Protein AF-A0A257N9K0-F1 (afdb_monomer)

Sequence (98 aa):
MDEASLIFDITQVIRQLRENQTIEYKDKKRNLKDYFNTANKGVEVALGVRGGKEIKATVSSARLKVLAQGKKRLVVALKYEGESDYRYLVATDRRSAL

Nearest PDB structures (foldseek):
  4dul-assembly1_A  TM=3.450E-01  e=1.428E+00  Arabidopsis thaliana
  5aiw-assembly1_A  TM=2.689E-01  e=2.482E+00  Enterococcus faecalis EnGen0234

Solvent-accessible surface area (backbone atoms only — not comparable to full-atom values): 5836 Å² total; per-residue (Å²): 106,69,72,70,30,71,80,38,100,86,53,72,47,73,46,79,52,63,54,76,45,47,30,50,58,93,94,34,81,41,34,46,50,62,39,41,70,70,78,49,60,52,47,80,42,81,42,80,43,92,89,83,44,72,43,58,29,36,41,31,74,49,81,34,35,34,56,96,72,76,41,74,30,48,37,36,38,39,26,49,73,94,52,90,64,67,48,34,40,35,36,56,85,75,81,77,86,126

Structure (mmCIF, N/CA/C/O backbone):
data_AF-A0A257N9K0-F1
#
_entry.id   AF-A0A257N9K0-F1
#
loop_
_atom_site.group_PDB
_atom_site.id
_atom_site.type_symbol
_atom_site.label_atom_id
_atom_site.label_alt_id
_atom_site.label_comp_id
_atom_site.label_asym_id
_atom_site.label_entity_id
_atom_site.label_seq_id
_atom_site.pdbx_PDB_ins_code
_atom_site.Cartn_x
_atom_site.Cartn_y
_atom_site.Cartn_z
_atom_site.occupancy
_atom_site.B_iso_or_equiv
_atom_site.auth_seq_id
_atom_site.auth_comp_id
_atom_site.auth_asym_id
_atom_site.auth_atom_id
_atom_site.pdbx_PDB_model_num
ATOM 1 N N . MET A 1 1 ? 2.325 -15.968 -8.063 1.00 76.50 1 MET A N 1
ATOM 2 C CA . MET A 1 1 ? 0.887 -15.629 -7.904 1.00 76.50 1 MET A CA 1
ATOM 3 C C . MET A 1 1 ? 0.102 -16.170 -9.079 1.00 76.50 1 MET A C 1
ATOM 5 O O . MET A 1 1 ? -0.861 -16.874 -8.832 1.00 76.50 1 MET A O 1
ATOM 9 N N . ASP A 1 2 ? 0.539 -15.894 -10.310 1.00 79.19 2 ASP A N 1
ATOM 10 C CA . ASP A 1 2 ? -0.144 -16.372 -11.518 1.00 79.19 2 ASP A CA 1
ATOM 11 C C . ASP A 1 2 ? -0.239 -17.903 -11.574 1.00 79.19 2 ASP A C 1
ATOM 13 O O . ASP A 1 2 ? -1.334 -18.419 -11.725 1.00 79.19 2 ASP A O 1
ATOM 17 N N . GLU A 1 3 ? 0.852 -18.628 -11.316 1.00 79.12 3 GLU A N 1
ATOM 18 C CA . GLU A 1 3 ? 0.840 -20.104 -11.291 1.00 79.12 3 GLU A CA 1
ATOM 19 C C . GLU A 1 3 ? -0.168 -20.683 -10.287 1.00 79.12 3 GLU A C 1
ATOM 21 O O . GLU A 1 3 ? -0.930 -21.582 -10.613 1.00 79.12 3 GLU A O 1
ATOM 26 N N . ALA A 1 4 ? -0.249 -20.113 -9.081 1.00 72.25 4 ALA A N 1
ATOM 27 C CA . ALA A 1 4 ? -1.213 -20.544 -8.066 1.00 72.25 4 ALA A CA 1
ATOM 28 C C . ALA A 1 4 ? -2.673 -20.253 -8.463 1.00 72.25 4 ALA A C 1
ATOM 30 O O . ALA A 1 4 ? -3.583 -20.922 -7.984 1.00 72.25 4 ALA A O 1
ATOM 31 N N . SER A 1 5 ? -2.899 -19.259 -9.328 1.00 72.06 5 SER A N 1
ATOM 32 C CA . SER A 1 5 ? -4.222 -18.947 -9.873 1.00 72.06 5 SER A CA 1
ATOM 33 C C . SER A 1 5 ? -4.669 -19.954 -10.932 1.00 72.06 5 SER A C 1
ATOM 35 O O . SER A 1 5 ? -5.865 -20.063 -11.158 1.00 72.06 5 SER A O 1
ATOM 37 N N . LEU A 1 6 ? -3.740 -20.672 -11.576 1.00 73.00 6 LEU A N 1
ATOM 38 C CA . LEU A 1 6 ? -4.044 -21.668 -12.613 1.00 73.00 6 LEU A CA 1
ATOM 39 C C . LEU A 1 6 ? -4.550 -22.997 -12.039 1.00 73.00 6 LEU A C 1
ATOM 41 O O . LEU A 1 6 ? -5.123 -23.793 -12.767 1.00 73.00 6 LEU A O 1
ATOM 45 N N . ILE A 1 7 ? -4.340 -23.245 -10.744 1.00 73.88 7 ILE A N 1
ATOM 46 C CA . ILE A 1 7 ? -4.773 -24.482 -10.072 1.00 73.88 7 ILE A CA 1
ATOM 47 C C . ILE A 1 7 ? -6.300 -24.499 -9.873 1.00 73.88 7 ILE A C 1
ATOM 49 O O . ILE A 1 7 ? -6.896 -25.556 -9.694 1.00 73.88 7 ILE A O 1
ATOM 53 N N . PHE A 1 8 ? -6.943 -23.331 -9.896 1.00 63.22 8 PHE A N 1
ATOM 54 C CA . PHE A 1 8 ? -8.357 -23.185 -9.579 1.00 63.22 8 PHE A CA 1
ATOM 55 C C . PHE A 1 8 ? -9.007 -22.143 -10.501 1.00 63.22 8 PHE A C 1
ATOM 57 O O . PHE A 1 8 ? -8.697 -20.954 -10.402 1.00 63.22 8 PHE A O 1
ATOM 64 N N . ASP A 1 9 ? -9.961 -22.568 -11.331 1.00 57.81 9 ASP A N 1
ATOM 65 C CA . ASP A 1 9 ? -10.551 -21.777 -12.429 1.00 57.81 9 ASP A CA 1
ATOM 66 C C . ASP A 1 9 ? -11.233 -20.448 -12.021 1.00 57.81 9 ASP A C 1
ATOM 68 O O . ASP A 1 9 ? -11.491 -19.599 -12.871 1.00 57.81 9 ASP A O 1
ATOM 72 N N . ILE A 1 10 ? -11.510 -20.217 -10.728 1.00 62.72 10 ILE A N 1
ATOM 73 C CA . ILE A 1 10 ? -12.238 -19.028 -10.222 1.00 62.72 10 ILE A CA 1
ATOM 74 C C . ILE A 1 10 ? -11.464 -18.301 -9.094 1.00 62.72 10 ILE A C 1
ATOM 76 O O . ILE A 1 10 ? -12.012 -17.495 -8.329 1.00 62.72 10 ILE A O 1
ATOM 80 N N . THR A 1 11 ? -10.160 -18.545 -8.946 1.00 72.56 11 THR A N 1
ATOM 81 C CA . THR A 1 11 ? -9.438 -18.119 -7.735 1.00 72.56 11 THR A CA 1
ATOM 82 C C . THR A 1 11 ? -8.747 -16.768 -7.868 1.00 72.56 11 THR A C 1
ATOM 84 O O . THR A 1 11 ? -7.858 -16.560 -8.687 1.00 72.56 11 THR A O 1
ATOM 87 N N . GLN A 1 12 ? -9.113 -15.841 -6.978 1.00 78.94 12 GLN A N 1
ATOM 88 C CA . GLN A 1 12 ? -8.299 -14.661 -6.711 1.00 78.94 12 GLN A CA 1
ATOM 89 C C . GLN A 1 12 ? -7.247 -15.019 -5.665 1.00 78.94 12 GLN A C 1
ATOM 91 O O . GLN A 1 12 ? -7.574 -15.394 -4.540 1.00 78.94 12 GLN A O 1
ATOM 96 N N . VAL A 1 13 ? -5.975 -14.878 -6.025 1.00 85.25 13 VAL A N 1
ATOM 97 C CA . VAL A 1 13 ? -4.874 -15.091 -5.090 1.00 85.25 13 VAL A CA 1
ATOM 98 C C . VAL A 1 13 ? -4.600 -13.771 -4.385 1.00 85.25 13 VAL A C 1
ATOM 100 O O . VAL A 1 13 ? -4.170 -12.806 -5.020 1.00 85.25 13 VAL A O 1
ATOM 103 N N . ILE A 1 14 ? -4.821 -13.741 -3.073 1.00 90.81 14 ILE A N 1
ATOM 104 C CA . ILE A 1 14 ? -4.445 -12.624 -2.202 1.00 90.81 14 ILE A CA 1
ATOM 105 C C . ILE A 1 14 ? -3.160 -13.008 -1.469 1.00 90.81 14 ILE A C 1
ATOM 107 O O . ILE A 1 14 ? -3.048 -14.105 -0.924 1.00 90.81 14 ILE A O 1
ATOM 111 N N . ARG A 1 15 ? -2.168 -12.118 -1.467 1.00 92.00 15 ARG A N 1
ATOM 112 C CA . ARG A 1 15 ? -0.926 -12.283 -0.699 1.00 92.00 15 ARG A CA 1
ATOM 113 C C . ARG A 1 15 ? -0.556 -10.998 0.013 1.00 92.00 15 ARG A C 1
ATOM 115 O O . ARG A 1 15 ? -0.906 -9.914 -0.437 1.00 92.00 15 ARG A O 1
ATOM 122 N N . GLN A 1 16 ? 0.203 -11.124 1.091 1.00 95.75 16 GLN A N 1
ATOM 123 C CA . GLN A 1 16 ? 0.818 -9.981 1.747 1.00 95.75 16 GLN A CA 1
ATOM 124 C C . GLN A 1 16 ? 2.159 -9.636 1.080 1.00 95.75 16 GLN A C 1
ATOM 126 O O . GLN A 1 16 ? 2.936 -10.529 0.734 1.00 95.75 16 GLN A O 1
ATOM 131 N N . LEU A 1 17 ? 2.427 -8.345 0.892 1.00 96.44 17 LEU A N 1
ATOM 132 C CA . LEU A 1 17 ? 3.713 -7.802 0.459 1.00 96.44 17 LEU A CA 1
ATOM 133 C C . LEU A 1 17 ? 4.473 -7.222 1.656 1.00 96.44 17 LEU A C 1
ATOM 135 O O . LEU A 1 17 ? 3.877 -6.743 2.622 1.00 96.44 17 LEU A O 1
ATOM 139 N N . ARG A 1 18 ? 5.805 -7.243 1.569 1.00 96.75 18 ARG A N 1
ATOM 140 C CA . ARG A 1 18 ? 6.676 -6.535 2.513 1.00 96.75 18 ARG A CA 1
ATOM 141 C C . ARG A 1 18 ? 6.686 -5.043 2.191 1.00 96.75 18 ARG A C 1
ATOM 143 O O . ARG A 1 18 ? 6.574 -4.658 1.030 1.00 96.75 18 ARG A O 1
ATOM 150 N N . GLU A 1 19 ? 6.884 -4.211 3.205 1.00 97.38 19 GLU A N 1
ATOM 151 C CA . GLU A 1 19 ? 6.913 -2.748 3.068 1.00 97.38 19 GLU A CA 1
ATOM 152 C C . GLU A 1 19 ? 7.990 -2.234 2.094 1.00 97.38 19 GLU A C 1
ATOM 154 O O . GLU A 1 19 ? 7.797 -1.234 1.400 1.00 97.38 19 GLU A O 1
ATOM 159 N N . ASN A 1 20 ? 9.102 -2.965 1.982 1.00 96.94 20 ASN A N 1
ATOM 160 C CA . ASN A 1 20 ? 10.233 -2.636 1.122 1.00 96.94 20 ASN A CA 1
ATOM 161 C C . ASN A 1 20 ? 10.055 -3.099 -0.336 1.00 96.94 20 ASN A C 1
ATOM 163 O O . ASN A 1 20 ? 10.951 -2.904 -1.158 1.00 96.94 20 ASN A O 1
ATOM 167 N N . GLN A 1 21 ? 8.914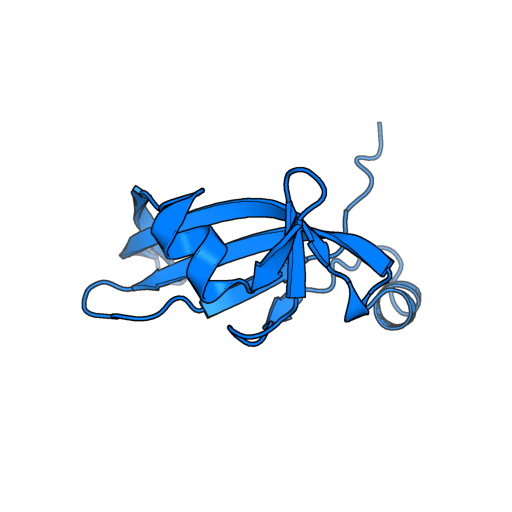 -3.706 -0.681 1.00 96.69 21 GLN A N 1
ATOM 168 C CA . GLN A 1 21 ? 8.657 -4.166 -2.039 1.00 96.69 21 GLN A CA 1
ATOM 169 C C . GLN A 1 21 ? 8.671 -2.987 -3.019 1.00 96.69 21 GLN A C 1
ATOM 171 O O . GLN A 1 21 ? 7.965 -1.996 -2.835 1.00 96.69 21 GLN A O 1
ATOM 176 N N . THR A 1 22 ? 9.464 -3.097 -4.086 1.00 97.94 22 THR A N 1
ATOM 177 C CA . THR A 1 22 ? 9.601 -2.011 -5.062 1.00 97.94 22 THR A CA 1
ATOM 178 C C . THR A 1 22 ? 8.459 -2.000 -6.080 1.00 97.94 22 THR A C 1
ATOM 180 O O . THR A 1 22 ? 8.103 -3.030 -6.666 1.00 97.94 22 THR A O 1
ATOM 183 N N . ILE A 1 23 ? 7.932 -0.806 -6.324 1.00 97.75 23 ILE A N 1
ATOM 184 C CA . ILE A 1 23 ? 6.909 -0.481 -7.313 1.00 97.75 23 ILE A CA 1
ATOM 185 C C . ILE A 1 23 ? 7.420 0.571 -8.299 1.00 97.75 23 ILE A C 1
ATOM 187 O O . ILE A 1 23 ? 8.376 1.297 -8.020 1.00 97.75 23 ILE A O 1
ATOM 191 N N . GLU A 1 24 ? 6.739 0.680 -9.432 1.00 97.38 24 GLU A N 1
ATOM 192 C CA . GLU A 1 24 ? 6.906 1.777 -10.382 1.00 97.38 24 GLU A CA 1
ATOM 193 C C . 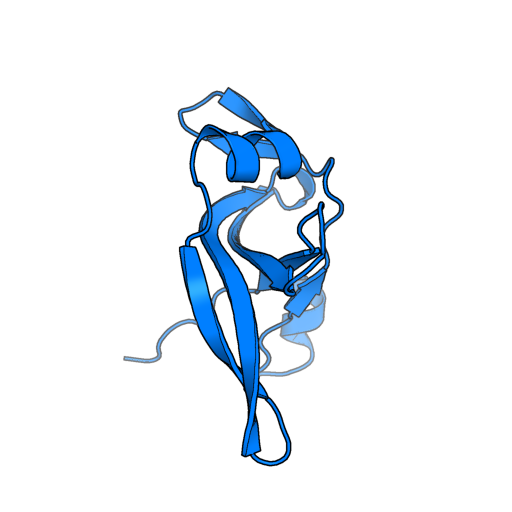GLU A 1 24 ? 5.720 2.746 -10.269 1.00 97.38 24 GLU A C 1
ATOM 195 O O . GLU A 1 24 ? 4.559 2.337 -10.375 1.00 97.38 24 GLU A O 1
ATOM 200 N N . TYR A 1 25 ? 6.008 4.027 -10.035 1.00 95.69 25 TYR A N 1
ATOM 201 C CA . TYR A 1 25 ? 5.019 5.101 -9.964 1.00 95.69 25 TYR A CA 1
ATOM 202 C C . TYR A 1 25 ? 5.586 6.372 -10.598 1.00 95.69 25 TYR A C 1
ATOM 204 O O . TYR A 1 25 ? 6.627 6.863 -10.158 1.00 95.69 25 TYR A O 1
ATOM 212 N N . LYS A 1 26 ? 4.889 6.908 -11.612 1.00 93.50 26 LYS A N 1
ATOM 213 C CA . LYS A 1 26 ? 5.349 8.053 -12.426 1.00 93.50 26 LYS A CA 1
ATOM 214 C C . LYS A 1 26 ? 6.786 7.851 -12.927 1.00 93.50 26 LYS A C 1
ATOM 216 O O . LYS A 1 26 ? 7.656 8.674 -12.650 1.00 93.50 26 LYS A O 1
ATOM 221 N N . ASP A 1 27 ? 7.034 6.685 -13.527 1.00 93.31 27 ASP A N 1
ATOM 222 C CA . ASP A 1 27 ? 8.330 6.259 -14.084 1.00 93.31 27 ASP A CA 1
ATOM 223 C C . ASP A 1 27 ? 9.497 6.229 -13.077 1.00 93.31 27 ASP A C 1
ATOM 225 O O . ASP A 1 27 ? 10.662 6.088 -13.443 1.00 93.31 27 ASP A O 1
ATOM 229 N N . LYS A 1 28 ? 9.199 6.321 -11.773 1.00 94.88 28 LYS A N 1
ATOM 230 C CA . LYS A 1 28 ? 10.178 6.241 -10.686 1.00 94.88 28 LYS A CA 1
ATOM 231 C C . LYS A 1 28 ? 9.964 4.980 -9.863 1.00 94.88 28 LYS A C 1
ATOM 233 O O . LYS A 1 28 ? 8.832 4.579 -9.582 1.00 94.88 28 LYS A O 1
ATOM 238 N N . LYS A 1 29 ? 11.071 4.388 -9.415 1.00 97.44 29 LYS A N 1
ATOM 239 C CA . LYS A 1 29 ? 11.057 3.285 -8.450 1.00 97.44 29 LYS A CA 1
ATOM 240 C C . LYS A 1 29 ? 10.825 3.836 -7.046 1.00 97.44 29 LYS A C 1
ATOM 242 O O . LYS A 1 29 ? 11.481 4.795 -6.646 1.00 97.44 29 LYS A O 1
ATOM 247 N N . ARG A 1 30 ? 9.901 3.234 -6.301 1.00 97.62 30 ARG A N 1
ATOM 248 C CA . ARG A 1 30 ? 9.630 3.539 -4.885 1.00 97.62 30 ARG A CA 1
ATOM 249 C C . ARG A 1 30 ? 9.339 2.249 -4.129 1.00 97.62 30 ARG A C 1
ATOM 251 O O . ARG A 1 30 ? 8.947 1.267 -4.754 1.00 97.62 30 ARG A O 1
ATOM 258 N N . ASN A 1 31 ? 9.506 2.232 -2.811 1.00 98.06 31 ASN A N 1
ATOM 259 C CA . ASN A 1 31 ? 8.959 1.149 -1.991 1.00 98.06 31 ASN A CA 1
ATOM 260 C C . ASN A 1 31 ? 7.502 1.458 -1.583 1.00 98.06 31 ASN A C 1
ATOM 262 O O . ASN A 1 31 ? 7.019 2.583 -1.759 1.00 98.06 31 ASN A O 1
ATOM 266 N N . LEU A 1 32 ? 6.791 0.449 -1.075 1.00 98.06 32 LEU A N 1
ATOM 267 C CA . LEU A 1 32 ? 5.389 0.587 -0.673 1.00 98.06 32 LEU A CA 1
ATOM 268 C C . LEU A 1 32 ? 5.216 1.530 0.521 1.00 98.06 32 LEU A C 1
ATOM 270 O O . LEU A 1 32 ? 4.270 2.322 0.519 1.00 98.06 32 LEU A O 1
ATOM 274 N N . LYS A 1 33 ? 6.130 1.477 1.499 1.00 98.06 33 LYS A N 1
ATOM 275 C CA . LYS A 1 33 ? 6.115 2.348 2.684 1.00 98.06 33 LYS A CA 1
ATOM 276 C C . LYS A 1 33 ? 6.095 3.816 2.304 1.00 98.06 33 LYS A C 1
ATOM 278 O O . LYS A 1 33 ? 5.158 4.533 2.649 1.00 98.06 33 LYS A O 1
ATOM 283 N N . ASP A 1 34 ? 7.079 4.248 1.534 1.00 97.81 34 ASP A N 1
ATOM 284 C CA . ASP A 1 34 ? 7.226 5.637 1.124 1.00 97.81 34 ASP A CA 1
ATOM 285 C C . ASP A 1 34 ? 6.053 6.064 0.248 1.00 97.81 34 ASP A C 1
ATOM 287 O O . ASP A 1 34 ? 5.503 7.150 0.424 1.00 97.81 34 ASP A O 1
ATOM 291 N N . TYR A 1 35 ? 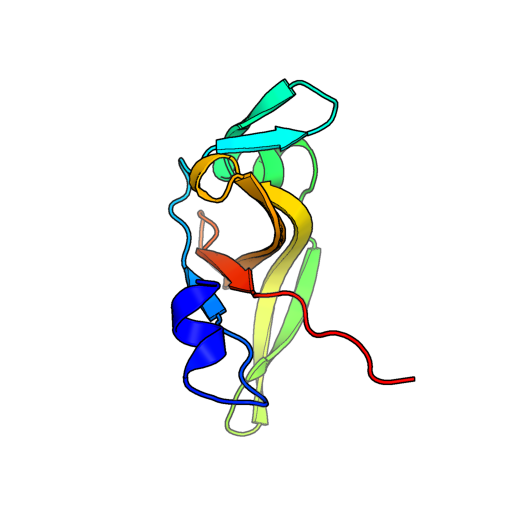5.621 5.209 -0.682 1.00 98.12 35 TYR A N 1
ATOM 292 C CA . TYR A 1 35 ? 4.518 5.526 -1.581 1.00 98.12 35 TYR A CA 1
ATOM 293 C C . TYR A 1 35 ? 3.201 5.790 -0.833 1.00 98.12 35 TYR A C 1
ATOM 295 O O . TYR A 1 35 ? 2.597 6.848 -1.026 1.00 98.12 35 TYR A O 1
ATOM 303 N N . PHE A 1 36 ? 2.777 4.871 0.039 1.00 98.12 36 PHE A N 1
ATOM 304 C CA . PHE A 1 36 ? 1.504 4.989 0.758 1.00 98.12 36 PHE A CA 1
ATOM 305 C C . PHE A 1 36 ? 1.549 5.992 1.921 1.00 98.12 36 PHE A C 1
ATOM 307 O O . PHE A 1 36 ? 0.504 6.492 2.324 1.00 98.12 36 PHE A O 1
ATOM 314 N N . ASN A 1 37 ? 2.732 6.359 2.425 1.00 97.12 37 ASN A N 1
ATOM 315 C CA . ASN A 1 37 ? 2.860 7.423 3.427 1.00 97.12 37 ASN A CA 1
ATOM 316 C C . ASN A 1 37 ? 2.953 8.835 2.823 1.00 97.12 37 ASN A C 1
ATOM 318 O O . ASN A 1 37 ? 2.595 9.807 3.488 1.00 97.12 37 ASN A O 1
ATOM 322 N N . THR A 1 38 ? 3.417 8.977 1.575 1.00 96.94 38 THR A N 1
ATOM 323 C CA . THR A 1 38 ? 3.694 10.303 0.985 1.00 96.94 38 THR A CA 1
ATOM 324 C C . THR A 1 38 ? 2.796 10.663 -0.191 1.00 96.94 38 THR A C 1
ATOM 326 O O . THR A 1 38 ? 2.285 11.778 -0.239 1.00 96.94 38 THR A O 1
ATOM 329 N N . ALA A 1 39 ? 2.603 9.748 -1.142 1.00 96.81 39 ALA A N 1
ATOM 330 C CA . ALA A 1 39 ? 1.973 10.040 -2.427 1.00 96.81 39 ALA A CA 1
ATOM 331 C C . ALA A 1 39 ? 0.513 9.584 -2.501 1.00 96.81 39 ALA A C 1
ATOM 333 O O . ALA A 1 39 ? -0.268 10.192 -3.226 1.00 96.81 39 ALA A O 1
ATOM 334 N N . ASN A 1 40 ? 0.152 8.519 -1.781 1.00 97.50 40 ASN A N 1
ATOM 335 C CA . ASN A 1 40 ? -1.198 7.959 -1.787 1.00 97.50 40 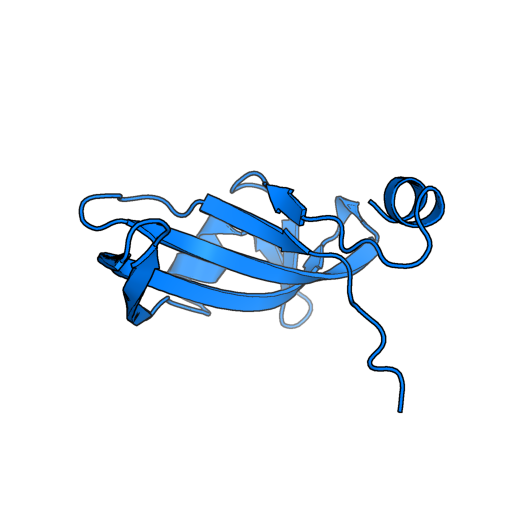ASN A CA 1
ATOM 336 C C . ASN A 1 40 ? -1.655 7.607 -0.366 1.00 97.50 40 ASN A C 1
ATOM 338 O O . ASN A 1 40 ? -1.816 6.434 -0.020 1.00 97.50 40 ASN A O 1
ATOM 342 N N . LYS A 1 41 ? -1.795 8.642 0.468 1.00 97.00 41 LYS A N 1
ATOM 343 C CA . LYS A 1 41 ? -2.179 8.508 1.877 1.00 97.00 41 LYS A CA 1
ATOM 344 C C . LYS A 1 41 ? -3.538 7.829 2.009 1.00 97.00 41 LYS A C 1
ATOM 346 O O . LYS A 1 41 ? -4.434 8.068 1.204 1.00 97.00 41 LYS A O 1
ATOM 351 N N . GLY A 1 42 ? -3.666 6.972 3.016 1.00 97.19 42 GLY A N 1
ATOM 352 C CA . GLY A 1 42 ? -4.939 6.341 3.325 1.00 97.19 42 GLY A CA 1
ATOM 353 C C . GLY A 1 42 ? -5.933 7.293 3.968 1.00 97.19 42 GLY A C 1
ATOM 354 O O . GLY A 1 42 ? -5.573 8.355 4.474 1.00 97.19 42 GLY A O 1
ATOM 355 N N . VAL A 1 43 ? -7.187 6.867 3.938 1.00 97.38 43 VAL A N 1
ATOM 356 C CA . VAL A 1 43 ? -8.327 7.533 4.562 1.00 97.38 43 VAL A CA 1
ATOM 357 C C . VAL A 1 43 ? -8.872 6.649 5.676 1.00 97.38 43 VAL A C 1
ATOM 359 O O . VAL A 1 43 ? -8.808 5.421 5.587 1.00 97.38 43 VAL A O 1
ATOM 362 N N . GLU A 1 44 ? -9.373 7.265 6.740 1.00 97.25 44 GLU A N 1
ATOM 363 C CA . GLU A 1 44 ? -10.039 6.537 7.817 1.00 97.25 44 GLU A CA 1
ATOM 364 C C . GLU A 1 44 ? -11.420 6.067 7.367 1.00 97.25 44 GLU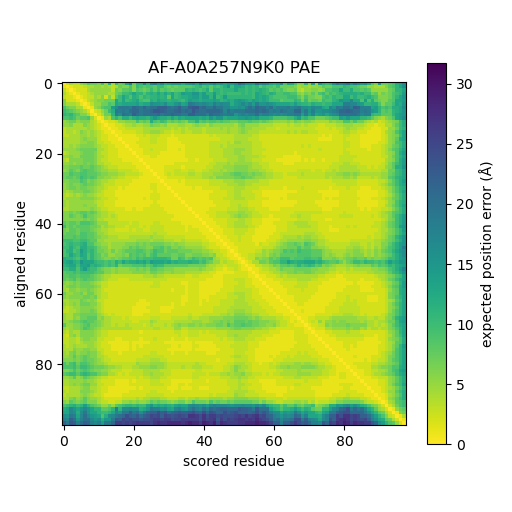 A C 1
ATOM 366 O O . GLU A 1 44 ? -12.180 6.816 6.753 1.00 97.25 44 GLU A O 1
ATOM 371 N N . VAL A 1 45 ? -11.735 4.812 7.670 1.00 96.31 45 VAL A N 1
ATOM 372 C CA . VAL A 1 45 ? -13.011 4.175 7.348 1.00 96.31 45 VAL A CA 1
ATOM 373 C C . VAL A 1 45 ? -13.470 3.296 8.509 1.00 96.31 45 VAL A C 1
ATOM 375 O O . VAL A 1 45 ? -12.651 2.725 9.235 1.00 96.31 45 VAL A O 1
ATOM 378 N N . ALA A 1 46 ? -14.787 3.149 8.650 1.00 95.69 46 ALA A N 1
ATOM 379 C CA . ALA A 1 46 ? -15.383 2.074 9.432 1.00 95.69 46 ALA A CA 1
ATOM 380 C C . ALA A 1 46 ? -15.462 0.819 8.550 1.00 95.69 46 ALA A C 1
ATOM 382 O O . ALA A 1 46 ? -16.073 0.826 7.482 1.00 95.69 46 ALA A O 1
ATOM 383 N N . LEU A 1 47 ? -14.788 -0.247 8.969 1.00 91.94 47 LEU A N 1
ATOM 384 C CA . LEU A 1 47 ? -14.720 -1.524 8.274 1.00 91.94 47 LEU A CA 1
ATOM 385 C C . LEU A 1 47 ? -15.536 -2.563 9.039 1.00 91.94 47 LEU A C 1
ATOM 387 O O . LEU A 1 47 ? -15.223 -2.895 10.182 1.00 91.94 47 LEU A O 1
ATOM 391 N N . GLY A 1 48 ? -16.556 -3.114 8.386 1.00 92.31 48 GLY A N 1
ATOM 392 C CA . GLY A 1 48 ? -17.265 -4.286 8.887 1.00 92.31 48 GLY A CA 1
ATOM 393 C C . GLY A 1 48 ? -16.364 -5.519 8.829 1.00 92.31 48 GLY A C 1
ATOM 394 O O . GLY A 1 48 ? -15.856 -5.884 7.767 1.00 92.31 48 GLY A O 1
ATOM 395 N N . VAL A 1 49 ? -16.171 -6.183 9.964 1.00 89.31 49 VAL A N 1
ATOM 396 C CA . VAL A 1 49 ? -15.464 -7.463 10.056 1.00 89.31 49 VAL A CA 1
ATOM 397 C C . VAL A 1 49 ? -16.427 -8.600 10.376 1.00 89.31 49 VAL A C 1
ATOM 399 O O . VAL A 1 49 ? -17.572 -8.402 10.789 1.00 89.31 49 VAL A O 1
ATOM 402 N N . ARG A 1 50 ? -15.962 -9.836 10.159 1.00 89.00 50 ARG A N 1
ATOM 403 C CA . ARG A 1 50 ? -16.750 -11.044 10.442 1.00 89.00 50 ARG A CA 1
ATOM 404 C C . ARG A 1 50 ? -17.296 -11.015 11.872 1.00 89.00 50 ARG A C 1
ATOM 406 O O . ARG A 1 50 ? -16.585 -10.657 12.806 1.00 89.00 50 ARG A O 1
ATOM 413 N N . GLY A 1 51 ? -18.556 -11.420 12.019 1.00 89.81 51 GLY A N 1
ATOM 414 C CA . GLY A 1 51 ? -19.282 -11.343 13.289 1.00 89.81 51 GLY A CA 1
ATOM 415 C C . GLY A 1 51 ? -20.007 -10.015 13.527 1.00 89.81 51 GLY A C 1
ATOM 416 O O . GLY A 1 51 ? -20.387 -9.751 14.661 1.00 89.81 51 GLY A O 1
ATOM 417 N N . GLY A 1 52 ? -20.185 -9.183 12.491 1.00 89.56 52 GLY A N 1
ATOM 418 C CA . GLY A 1 52 ? -21.019 -7.973 12.548 1.00 89.56 52 GLY A CA 1
ATOM 419 C C . GLY A 1 52 ? -20.408 -6.810 13.329 1.00 89.56 52 GLY A C 1
ATOM 420 O O . GLY A 1 52 ? -21.104 -5.849 13.636 1.00 89.56 52 GLY A O 1
ATOM 421 N N . LYS A 1 53 ? -19.120 -6.892 13.672 1.00 92.56 53 LYS A N 1
ATOM 422 C CA . LYS A 1 53 ? -18.408 -5.811 14.355 1.00 92.56 53 LYS A CA 1
ATOM 423 C C . LYS A 1 53 ? -17.908 -4.803 13.332 1.00 92.56 53 LYS A C 1
ATOM 425 O O . LYS A 1 53 ? -17.410 -5.198 12.281 1.00 92.56 53 LYS A O 1
ATOM 430 N N . GLU A 1 54 ? -17.964 -3.528 13.675 1.00 94.19 54 GLU A N 1
ATOM 431 C CA .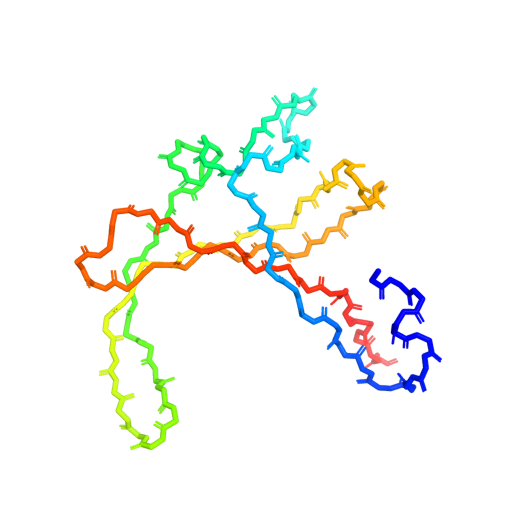 GLU A 1 54 ? -17.256 -2.482 12.945 1.00 94.19 54 GLU A CA 1
ATOM 432 C C . GLU A 1 54 ? -15.969 -2.118 13.673 1.00 94.19 54 GLU A C 1
ATOM 434 O O . GLU A 1 54 ? -15.923 -2.059 14.903 1.00 94.19 54 GLU A O 1
ATOM 439 N N . ILE A 1 55 ? -14.914 -1.883 12.903 1.00 94.38 55 ILE A N 1
ATOM 440 C CA . ILE A 1 55 ? -13.628 -1.412 13.408 1.00 94.38 55 ILE A CA 1
ATOM 441 C C . ILE A 1 55 ? -13.168 -0.212 12.595 1.00 94.38 55 ILE A C 1
ATOM 443 O O . ILE A 1 55 ? -13.426 -0.126 11.396 1.00 94.38 55 ILE A O 1
ATOM 447 N N . LYS A 1 56 ? -12.448 0.707 13.232 1.00 96.88 56 LYS A N 1
ATOM 448 C CA . LYS A 1 56 ? -11.790 1.803 12.526 1.00 96.88 56 LYS A CA 1
ATOM 449 C C . LYS A 1 56 ? -10.475 1.328 11.929 1.00 9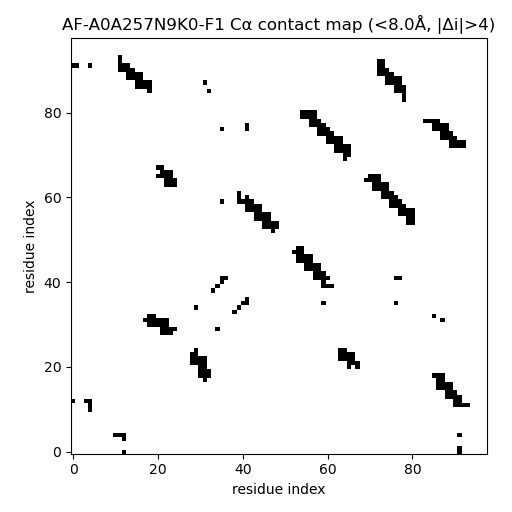6.88 56 LYS A C 1
ATOM 451 O O . LYS A 1 56 ? -9.700 0.611 12.568 1.00 96.88 56 LYS A O 1
ATOM 456 N N . ALA A 1 57 ? -10.212 1.747 10.702 1.00 96.88 57 ALA A N 1
ATOM 457 C CA . ALA A 1 57 ? -8.947 1.488 10.040 1.00 96.88 57 ALA A CA 1
ATOM 458 C C . ALA A 1 57 ? -8.615 2.595 9.043 1.00 96.88 57 ALA A C 1
ATOM 460 O O . ALA A 1 57 ? -9.500 3.264 8.516 1.00 96.88 57 ALA A O 1
ATOM 461 N N . THR A 1 58 ? -7.332 2.745 8.739 1.00 98.12 58 THR A N 1
ATOM 462 C CA . THR A 1 58 ? -6.856 3.597 7.651 1.00 98.12 58 THR A CA 1
ATOM 463 C C . THR A 1 58 ? -6.574 2.731 6.429 1.00 98.12 58 THR A C 1
ATOM 465 O O . THR A 1 58 ? -5.776 1.790 6.498 1.00 98.12 58 THR A O 1
ATOM 468 N N . VAL A 1 59 ? -7.211 3.052 5.302 1.00 97.50 59 VAL A N 1
ATOM 469 C CA . VAL A 1 59 ? -7.133 2.266 4.065 1.00 97.50 59 VAL A CA 1
ATOM 470 C C . VAL A 1 59 ? -6.721 3.136 2.886 1.00 97.50 59 VAL A C 1
ATOM 472 O O . VAL A 1 59 ? -7.193 4.256 2.721 1.00 97.50 59 VAL A O 1
ATOM 475 N N . SER A 1 60 ? -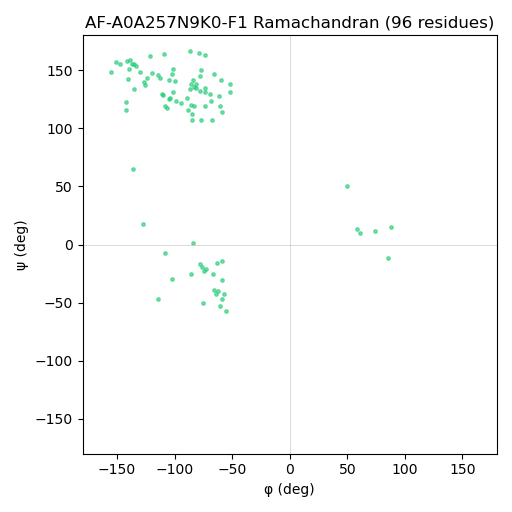5.860 2.597 2.028 1.00 97.81 60 SER A N 1
ATOM 476 C CA . SER A 1 60 ? -5.572 3.128 0.696 1.00 97.81 60 SER A CA 1
ATOM 477 C C . SER A 1 60 ? -5.467 1.986 -0.307 1.00 97.81 60 SER A C 1
ATOM 479 O O . SER A 1 60 ? -5.192 0.843 0.061 1.00 97.81 60 SER A O 1
ATOM 481 N N . SER A 1 61 ? -5.636 2.276 -1.593 1.00 96.56 61 SER A N 1
ATOM 482 C CA . SER A 1 61 ? -5.347 1.301 -2.643 1.00 96.56 61 SER A CA 1
ATOM 483 C C . SER A 1 61 ? -4.833 1.964 -3.915 1.00 96.56 61 SER A C 1
ATOM 485 O O . SER A 1 61 ? -5.066 3.148 -4.157 1.00 96.56 61 SER A O 1
ATOM 487 N N . ALA A 1 62 ? -4.090 1.205 -4.720 1.00 96.00 62 ALA A N 1
ATOM 488 C CA . ALA A 1 62 ? -3.630 1.636 -6.036 1.00 96.00 62 ALA A CA 1
ATOM 489 C C . ALA A 1 62 ? -3.343 0.440 -6.950 1.00 96.00 62 ALA A C 1
ATOM 491 O O . ALA A 1 62 ? -2.885 -0.614 -6.501 1.00 96.00 62 ALA A O 1
ATOM 492 N N . ARG A 1 63 ? -3.548 0.617 -8.263 1.00 94.62 63 ARG A N 1
ATOM 493 C CA . ARG A 1 63 ? -3.042 -0.319 -9.280 1.00 94.62 63 ARG A CA 1
ATOM 494 C C . ARG A 1 63 ? -1.596 0.046 -9.619 1.00 94.62 63 ARG A C 1
ATOM 496 O O . ARG A 1 63 ? -1.349 1.043 -10.291 1.00 94.62 63 ARG A O 1
ATOM 503 N N . LEU A 1 64 ? -0.646 -0.770 -9.168 1.00 95.44 64 LEU A N 1
ATOM 504 C CA . LEU A 1 64 ? 0.793 -0.495 -9.240 1.00 95.44 64 LEU A CA 1
ATOM 505 C C . LEU A 1 64 ? 1.531 -1.617 -9.961 1.00 95.44 64 LEU A C 1
ATOM 507 O O . LEU A 1 64 ? 1.205 -2.790 -9.784 1.00 95.44 64 LEU A O 1
ATOM 511 N N . LYS A 1 65 ? 2.557 -1.275 -10.747 1.00 95.56 65 LYS A N 1
ATOM 512 C CA . LYS A 1 65 ? 3.475 -2.274 -11.303 1.00 95.56 65 LYS A CA 1
ATOM 513 C C . LYS A 1 65 ? 4.433 -2.718 -10.202 1.00 95.56 65 LYS A C 1
ATOM 515 O O . LYS A 1 65 ? 5.307 -1.957 -9.797 1.00 95.56 65 LYS A O 1
ATOM 520 N N . VAL A 1 66 ? 4.238 -3.938 -9.707 1.00 94.69 66 VAL A N 1
ATOM 521 C CA . VAL A 1 66 ? 5.093 -4.546 -8.682 1.00 94.69 66 VAL A CA 1
ATOM 522 C C . VAL A 1 66 ? 6.281 -5.176 -9.394 1.00 94.69 66 VAL A C 1
ATOM 524 O O . VAL A 1 66 ? 6.117 -6.149 -10.129 1.00 94.69 66 VAL A O 1
ATOM 527 N N . LEU A 1 67 ? 7.477 -4.620 -9.196 1.00 93.88 67 LEU A N 1
ATOM 528 C CA . LEU A 1 67 ? 8.639 -4.957 -10.024 1.00 93.88 67 LEU A CA 1
ATOM 529 C C . LEU A 1 67 ? 9.038 -6.431 -9.913 1.00 93.88 67 LEU A C 1
ATOM 531 O O . LEU A 1 67 ? 9.283 -7.058 -10.936 1.00 93.88 67 LEU A O 1
ATOM 535 N N . ALA A 1 68 ? 8.986 -7.015 -8.712 1.00 90.38 68 ALA A N 1
ATOM 536 C CA . ALA A 1 68 ? 9.277 -8.439 -8.508 1.00 90.38 68 ALA A CA 1
ATOM 537 C C . ALA A 1 68 ? 8.300 -9.389 -9.229 1.00 90.38 68 ALA A C 1
ATOM 539 O O . ALA A 1 68 ? 8.587 -10.571 -9.364 1.00 90.38 68 ALA A O 1
ATOM 540 N N . GLN A 1 69 ? 7.142 -8.892 -9.675 1.00 87.25 69 GLN A N 1
ATOM 541 C CA . GLN A 1 69 ? 6.161 -9.667 -10.439 1.00 87.25 69 GLN A CA 1
ATOM 542 C C . GLN A 1 69 ? 6.096 -9.255 -11.915 1.00 87.25 69 GLN A C 1
ATOM 544 O O . GLN A 1 69 ? 5.338 -9.855 -12.673 1.00 87.25 69 GLN A O 1
ATOM 549 N N . GLY A 1 70 ? 6.796 -8.187 -12.314 1.00 89.75 70 GLY A N 1
ATOM 550 C CA . GLY A 1 70 ? 6.774 -7.646 -13.676 1.00 89.75 70 GLY A CA 1
ATOM 551 C C . GLY A 1 70 ? 5.405 -7.158 -14.174 1.00 89.75 70 GLY A C 1
ATOM 552 O O . GLY A 1 70 ? 5.265 -6.864 -15.358 1.00 89.75 70 GLY A O 1
ATOM 553 N N . LYS A 1 71 ? 4.381 -7.067 -13.312 1.00 90.94 71 LYS A N 1
ATOM 554 C CA . LYS A 1 71 ? 2.980 -6.828 -13.707 1.00 90.94 71 LYS A CA 1
ATOM 555 C C . LYS A 1 71 ? 2.285 -5.812 -12.805 1.00 90.94 71 LYS A C 1
ATOM 557 O O . LYS A 1 71 ? 2.656 -5.626 -11.644 1.00 90.94 71 LYS A O 1
ATOM 562 N N . LYS A 1 72 ? 1.244 -5.164 -13.343 1.00 92.75 72 LYS A N 1
ATOM 563 C CA . LYS A 1 72 ? 0.340 -4.303 -12.567 1.00 92.75 72 LYS A CA 1
ATOM 564 C C . LYS A 1 72 ? -0.584 -5.153 -11.698 1.00 92.75 72 LYS A C 1
ATOM 566 O O . LYS A 1 72 ? -1.206 -6.088 -12.194 1.00 92.75 72 LYS A O 1
ATOM 571 N N . ARG A 1 73 ? -0.690 -4.808 -10.417 1.00 92.38 73 ARG A N 1
ATOM 572 C CA . ARG A 1 73 ? -1.570 -5.450 -9.434 1.00 92.38 73 ARG A CA 1
ATOM 573 C C . ARG A 1 73 ? -2.317 -4.404 -8.627 1.00 92.38 73 ARG A C 1
ATOM 575 O O . ARG A 1 73 ? -1.811 -3.298 -8.449 1.00 92.38 73 ARG A O 1
ATOM 582 N N . LEU A 1 74 ? -3.489 -4.769 -8.115 1.00 94.50 74 LEU A N 1
ATOM 583 C CA . LEU A 1 74 ? -4.132 -3.990 -7.065 1.00 94.50 74 LEU A CA 1
ATOM 584 C C . LEU A 1 74 ? -3.377 -4.237 -5.758 1.00 94.50 74 LEU A C 1
ATOM 586 O O . LEU A 1 74 ? -3.299 -5.379 -5.302 1.00 94.50 74 LEU A O 1
ATOM 590 N N . VAL A 1 75 ? -2.818 -3.174 -5.188 1.00 96.69 75 VAL A N 1
ATOM 591 C CA . VAL A 1 75 ? -2.193 -3.182 -3.867 1.00 96.69 75 VAL A CA 1
ATOM 592 C C . VAL A 1 75 ? -3.073 -2.372 -2.925 1.00 96.69 75 VAL A C 1
ATOM 594 O O . VAL A 1 75 ? -3.427 -1.235 -3.237 1.00 96.69 75 VAL A O 1
ATOM 597 N N . VAL A 1 76 ? -3.415 -2.960 -1.786 1.00 97.25 76 VAL A N 1
ATOM 598 C CA . VAL A 1 76 ? -4.183 -2.343 -0.704 1.00 97.25 76 VAL A CA 1
ATOM 599 C C . VAL A 1 76 ? -3.250 -2.151 0.483 1.00 97.25 76 VAL A C 1
ATOM 601 O O . VAL A 1 76 ? -2.562 -3.087 0.883 1.00 97.25 76 VAL A O 1
ATOM 604 N N . ALA A 1 77 ? -3.225 -0.946 1.036 1.00 98.12 77 ALA A N 1
ATOM 605 C CA . ALA A 1 77 ? -2.565 -0.631 2.292 1.00 98.12 77 ALA A CA 1
ATOM 606 C C . ALA A 1 77 ? -3.637 -0.495 3.377 1.00 98.12 77 ALA A C 1
ATOM 608 O O . ALA A 1 77 ? -4.590 0.262 3.205 1.00 98.12 77 ALA A O 1
ATOM 609 N N . LEU A 1 78 ? -3.491 -1.242 4.469 1.00 97.44 78 LEU A N 1
ATOM 610 C CA . LEU A 1 78 ? -4.434 -1.280 5.586 1.00 97.44 78 LEU A CA 1
ATOM 611 C C . LEU A 1 78 ? -3.660 -1.215 6.898 1.00 97.44 78 LEU A C 1
ATOM 613 O O . LEU A 1 78 ? -2.706 -1.969 7.077 1.00 97.44 78 LEU A O 1
ATOM 617 N N . LYS A 1 79 ? -4.100 -0.370 7.822 1.00 96.94 79 LYS A N 1
ATOM 618 C CA . LYS A 1 79 ? -3.677 -0.425 9.222 1.00 96.94 79 LYS A CA 1
ATOM 619 C C . LYS A 1 79 ? -4.859 -0.151 10.135 1.00 96.94 79 LYS A C 1
ATOM 621 O O . LYS A 1 79 ? -5.719 0.660 9.792 1.00 96.94 79 LYS A O 1
ATOM 626 N N . TYR A 1 80 ? -4.922 -0.853 11.254 1.00 95.56 80 TYR A N 1
ATOM 627 C CA . TYR A 1 80 ? -5.978 -0.655 12.240 1.00 95.56 80 TYR A CA 1
ATOM 628 C C . TYR A 1 80 ? -5.710 0.574 13.108 1.00 95.56 80 TYR A C 1
ATOM 630 O O . TYR A 1 80 ? -4.604 1.118 13.124 1.00 95.56 80 TYR A O 1
ATOM 638 N N . GLU A 1 81 ? -6.738 1.024 13.822 1.00 94.25 81 GLU A N 1
ATOM 639 C CA . GLU A 1 81 ? -6.592 2.073 14.829 1.00 94.25 81 GLU A CA 1
ATOM 640 C C . GLU A 1 81 ? -5.462 1.724 15.818 1.00 94.25 81 GLU A C 1
ATOM 642 O O . GLU A 1 81 ? -5.369 0.600 16.310 1.00 94.25 81 GLU A O 1
ATOM 647 N N . GLY A 1 82 ? -4.564 2.682 16.059 1.00 93.88 82 GLY A N 1
ATOM 648 C CA . GLY A 1 82 ? -3.376 2.504 16.901 1.00 93.88 82 GLY A CA 1
ATOM 649 C C . GLY A 1 82 ? -2.141 1.923 16.197 1.00 93.88 82 GLY A C 1
ATOM 650 O O . GLY A 1 82 ? -1.050 1.994 16.759 1.00 93.88 82 GLY A O 1
ATOM 651 N N . GLU A 1 83 ? -2.251 1.403 14.969 1.00 95.88 83 GLU A N 1
ATOM 652 C CA . GLU A 1 83 ? -1.092 0.900 14.219 1.00 95.88 83 GLU A CA 1
ATOM 653 C C . GLU A 1 83 ? -0.340 2.035 13.486 1.00 95.88 83 GLU A C 1
ATOM 655 O O . GLU A 1 83 ? -0.920 2.902 12.814 1.00 95.88 83 GLU A O 1
ATOM 660 N N . SER A 1 84 ? 0.993 2.020 13.578 1.00 93.81 84 SER A N 1
ATOM 661 C CA . SER A 1 84 ? 1.869 2.957 12.860 1.00 93.81 84 SER A CA 1
ATOM 662 C C . SER A 1 84 ? 1.986 2.594 11.382 1.00 93.81 84 SER A C 1
ATOM 664 O O . SER A 1 84 ? 1.774 3.443 10.509 1.00 93.81 84 SER A O 1
ATOM 666 N N . ASP A 1 85 ? 2.283 1.324 11.116 1.00 96.56 85 ASP A N 1
ATOM 667 C CA . ASP A 1 85 ? 2.683 0.816 9.811 1.00 96.56 85 ASP A CA 1
ATOM 668 C C . ASP A 1 85 ? 1.546 0.085 9.096 1.00 96.56 85 ASP A C 1
ATOM 670 O O . ASP A 1 85 ? 0.713 -0.586 9.704 1.00 96.56 85 ASP A O 1
ATOM 674 N N . TYR A 1 86 ? 1.529 0.198 7.769 1.00 98.00 86 TYR A N 1
ATOM 675 C CA . TYR A 1 86 ? 0.563 -0.511 6.940 1.00 98.00 86 TYR A CA 1
ATOM 676 C C . TYR A 1 86 ? 0.941 -1.977 6.744 1.00 98.00 86 TYR A C 1
ATOM 678 O O . TYR A 1 86 ? 2.097 -2.336 6.514 1.00 98.00 86 TYR A O 1
ATOM 686 N N . ARG A 1 87 ? -0.087 -2.818 6.682 1.00 97.81 87 ARG A N 1
ATOM 687 C CA . ARG A 1 87 ? -0.044 -4.120 6.022 1.00 97.81 87 ARG A CA 1
ATOM 688 C C . ARG A 1 87 ? -0.379 -3.919 4.551 1.00 97.81 87 ARG A C 1
ATOM 690 O O . ARG A 1 87 ? -1.355 -3.249 4.214 1.00 97.81 87 ARG A O 1
ATOM 697 N N . TYR A 1 88 ? 0.411 -4.529 3.676 1.00 98.00 88 TYR A N 1
ATOM 698 C CA . TYR A 1 88 ? 0.209 -4.433 2.234 1.00 98.00 88 TYR A CA 1
ATOM 699 C C . TYR A 1 88 ? -0.347 -5.739 1.700 1.00 98.00 88 TYR A C 1
ATOM 701 O O . TYR A 1 88 ? 0.315 -6.769 1.773 1.00 98.00 88 TYR A O 1
ATOM 709 N N . LEU A 1 89 ? -1.545 -5.703 1.137 1.00 96.56 89 LEU A N 1
ATOM 710 C CA . LEU A 1 89 ? -2.154 -6.835 0.457 1.00 96.56 89 LEU A CA 1
ATOM 711 C C . LEU A 1 89 ? -2.084 -6.611 -1.048 1.00 96.56 89 LEU A C 1
ATOM 713 O O . LEU A 1 89 ? -2.264 -5.498 -1.531 1.00 96.56 89 LEU A O 1
ATOM 717 N N . VAL A 1 90 ? -1.832 -7.673 -1.799 1.00 94.75 90 VAL A N 1
ATOM 718 C CA . VAL A 1 90 ? -1.859 -7.674 -3.257 1.00 94.75 90 VAL A CA 1
ATOM 719 C C . VAL A 1 90 ? -2.785 -8.773 -3.735 1.00 94.75 90 VAL A C 1
ATOM 721 O O . VAL A 1 90 ? -2.753 -9.889 -3.214 1.00 94.75 90 VAL A O 1
ATOM 724 N N . ALA A 1 91 ? -3.595 -8.461 -4.738 1.00 89.56 91 ALA A N 1
ATOM 725 C CA . ALA A 1 91 ? -4.508 -9.417 -5.339 1.00 89.56 91 ALA A CA 1
ATOM 726 C C . ALA A 1 91 ? -4.206 -9.611 -6.829 1.00 89.56 91 ALA A C 1
ATOM 728 O O . ALA A 1 91 ? -3.766 -8.682 -7.520 1.00 89.56 91 ALA A O 1
ATOM 729 N N . THR A 1 92 ? -4.443 -10.824 -7.335 1.00 84.50 92 THR A N 1
ATOM 730 C CA . THR A 1 92 ? -4.532 -11.041 -8.783 1.00 84.50 92 THR A CA 1
ATOM 731 C C . THR A 1 92 ? -5.751 -10.310 -9.341 1.00 84.50 92 THR A C 1
ATOM 733 O O . THR A 1 92 ? -6.764 -10.128 -8.657 1.00 84.50 92 THR A O 1
ATOM 736 N N . ASP A 1 93 ? -5.617 -9.831 -10.576 1.00 71.81 93 ASP A N 1
ATOM 737 C CA . ASP A 1 93 ? -6.714 -9.183 -11.285 1.00 71.81 93 ASP A CA 1
ATOM 738 C C . ASP A 1 93 ? -7.759 -10.247 -11.616 1.00 71.81 93 ASP A C 1
ATOM 740 O O . ASP A 1 93 ? -7.408 -11.297 -12.161 1.00 71.81 93 ASP A O 1
ATOM 744 N N . ARG A 1 94 ? -9.024 -9.996 -11.282 1.00 62.00 94 ARG A N 1
ATOM 745 C CA . ARG A 1 94 ? -10.117 -10.796 -11.829 1.00 62.00 94 ARG A CA 1
ATOM 746 C C . ARG A 1 94 ? -10.544 -10.136 -13.131 1.00 62.00 94 ARG A C 1
ATOM 748 O O . ARG A 1 94 ? -10.880 -8.956 -13.140 1.00 62.00 94 ARG A O 1
ATOM 755 N N . ARG A 1 95 ? -10.562 -10.899 -14.228 1.00 50.62 95 ARG A N 1
ATOM 756 C CA . ARG A 1 95 ? -11.346 -10.504 -15.401 1.00 50.62 95 ARG A CA 1
ATOM 757 C C . ARG A 1 95 ? -12.802 -10.419 -14.947 1.00 50.62 95 ARG A C 1
ATOM 759 O O . ARG A 1 95 ? -13.355 -11.416 -14.495 1.00 50.62 95 ARG A O 1
ATOM 766 N N . SER A 1 96 ? -13.401 -9.237 -15.049 1.00 41.81 96 SER A N 1
ATOM 767 C CA . SER A 1 96 ? -14.854 -9.143 -15.161 1.00 41.81 96 SER A CA 1
ATOM 768 C C . SER A 1 96 ? -15.233 -9.934 -16.408 1.00 41.81 96 SER A C 1
ATOM 770 O O . SER A 1 96 ? -14.804 -9.565 -17.501 1.00 41.81 96 SER A O 1
ATOM 772 N N . ALA A 1 97 ? -15.955 -11.042 -16.248 1.00 39.12 97 ALA A N 1
ATOM 773 C CA . ALA A 1 97 ? -16.727 -11.592 -17.349 1.00 39.12 97 ALA A CA 1
ATOM 774 C C . ALA A 1 97 ? -17.837 -10.570 -17.626 1.00 3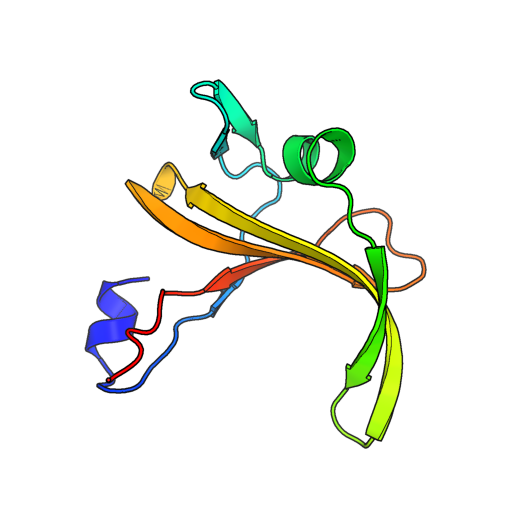9.12 97 ALA A C 1
ATOM 776 O O . ALA A 1 97 ? -18.696 -10.349 -16.773 1.00 39.12 97 ALA A O 1
ATOM 777 N N . LEU A 1 98 ? -17.703 -9.857 -18.741 1.00 36.88 98 LEU A N 1
ATOM 778 C CA . LEU A 1 98 ? -18.829 -9.257 -19.448 1.00 36.88 98 LEU A CA 1
ATOM 779 C C . LEU A 1 98 ? -19.310 -10.290 -20.463 1.00 36.88 98 LEU A C 1
ATOM 781 O O . LEU A 1 98 ? -18.419 -10.926 -21.077 1.00 36.88 98 LEU A O 1
#

pLDDT: mean 89.44, std 13.44, range [36.88, 98.12]

Foldseek 3Di:
DVVVCVVDVQDKDKDWDDQQFWWADPNDIDGNFCCQVPPWDFDWDFDQDPPRDTFIKTKTWDQICRVVVNHTWIWMWIDGPPDDGTIIMTIDDDPDDD

Secondary structure (DSSP, 8-state):
-HHHHHTSTT---EEEEPTT-EEEETTEEEEHHHIIIIIS--EEEEEEETTTEEEEEEEEEEEEEEGGGTEEEEEEEEEETT-SSPEEEEEPPPP---

Mean predicted aligned error: 5.38 Å

Radius of gyration: 14.63 Å; Cα contacts (8 Å, |Δi|>4): 181; chains: 1; bounding box: 32×35×36 Å